Protein AF-A0A917TLH1-F1 (afdb_monomer_lite)

Radius of gyration: 19.16 Å; chains: 1; bounding box: 42×34×50 Å

pLDDT: mean 84.49, std 13.85, range [33.38, 97.56]

Secondary structure (DSSP, 8-state):
-------TT-STT-EEEEEE--TTS--EEEEEEEEEE-SSEEEETTS-EEETTT-BBTT--STT--EEE-TT-HHHHHHHHHHHHHHHHHHHHHHHHHHHTT----HHHHHHHHHHHHHHHHHHHHTTT--

Organism: NCBI:txid1763543

Foldseek 3Di:
DPPPPPCVQPDAQHKWWFWFDDPPDQTDIDIWGFHDDDPFWTATPVRWIAGPVQQFTPPDDDPRTTGIGHCPPPSNLVSVLVVLVVVLVVLVVVLVVCVVVVHPDVSVVSVVVSVVSVVVSVCSNVVPDPD

Structure (mmCIF, N/CA/C/O backbone):
data_AF-A0A917TLH1-F1
#
_entry.id   AF-A0A917TLH1-F1
#
loop_
_atom_site.group_PDB
_atom_site.id
_atom_site.type_symbol
_atom_site.label_atom_id
_atom_site.label_alt_id
_atom_site.label_comp_id
_atom_site.label_asym_id
_atom_site.label_entity_id
_atom_site.label_seq_id
_atom_site.pdbx_PDB_ins_code
_atom_site.Cartn_x
_atom_site.Cartn_y
_atom_site.Cartn_z
_atom_site.occupancy
_atom_site.B_iso_or_equiv
_atom_site.auth_seq_id
_atom_site.auth_comp_id
_atom_site.auth_asym_id
_atom_site.auth_atom_id
_atom_site.pdbx_PDB_model_num
ATOM 1 N N . MET A 1 1 ? -12.735 21.493 21.133 1.00 34.16 1 MET A N 1
ATOM 2 C CA . MET A 1 1 ? -13.392 20.804 20.003 1.00 34.16 1 MET A CA 1
ATOM 3 C C . MET A 1 1 ? -12.594 19.545 19.732 1.00 34.16 1 MET A C 1
ATOM 5 O O . MET A 1 1 ? -11.444 19.663 19.336 1.00 34.16 1 MET A O 1
ATOM 9 N N . ALA A 1 2 ? -13.127 18.370 20.072 1.00 33.38 2 ALA A N 1
ATOM 10 C CA . ALA A 1 2 ? -12.453 17.117 19.750 1.00 33.38 2 ALA A CA 1
ATOM 11 C C . ALA A 1 2 ? -12.444 16.980 18.224 1.00 33.38 2 ALA A C 1
ATOM 13 O O . ALA A 1 2 ? -13.504 17.058 17.606 1.00 33.38 2 ALA A O 1
ATOM 14 N N . ALA A 1 3 ? -11.261 16.850 17.625 1.00 37.69 3 ALA A N 1
ATOM 15 C CA . ALA A 1 3 ? -11.153 16.431 16.240 1.00 37.69 3 ALA A CA 1
ATOM 16 C C . ALA A 1 3 ? -11.868 15.080 16.143 1.00 37.69 3 ALA A C 1
ATOM 18 O O . ALA A 1 3 ? -11.404 14.101 16.732 1.00 37.69 3 ALA A O 1
ATOM 19 N N . HIS A 1 4 ? -13.029 15.044 15.485 1.00 39.66 4 HIS A N 1
ATOM 20 C CA . HIS A 1 4 ? -13.622 13.787 15.059 1.00 39.66 4 HIS A CA 1
ATOM 21 C C . HIS A 1 4 ? -12.550 13.114 14.208 1.00 39.66 4 HIS A C 1
ATOM 23 O O . HIS A 1 4 ? -12.246 13.560 13.107 1.00 39.66 4 HIS A O 1
ATOM 29 N N . THR A 1 5 ? -11.882 12.118 14.784 1.00 54.50 5 THR A N 1
ATOM 30 C CA . THR A 1 5 ? -11.017 11.242 14.011 1.00 54.50 5 THR A CA 1
ATOM 31 C C . THR A 1 5 ? -11.991 10.463 13.152 1.00 54.50 5 THR A C 1
ATOM 33 O O . THR A 1 5 ? -12.760 9.658 13.678 1.00 54.50 5 THR A O 1
ATOM 36 N N . ASP A 1 6 ? -12.067 10.830 11.879 1.00 65.31 6 ASP A N 1
ATOM 37 C CA . ASP A 1 6 ? -12.959 10.198 10.925 1.00 65.31 6 ASP A CA 1
ATOM 38 C C . ASP A 1 6 ? -12.626 8.698 10.888 1.00 65.31 6 ASP A C 1
ATOM 40 O O . ASP A 1 6 ? -11.503 8.286 10.574 1.00 65.31 6 ASP A O 1
ATOM 44 N N . THR A 1 7 ? -13.563 7.889 11.376 1.00 76.56 7 THR A N 1
ATOM 45 C CA . THR A 1 7 ? -13.430 6.430 11.511 1.00 76.56 7 THR A CA 1
ATOM 46 C C . THR A 1 7 ? -14.472 5.711 10.665 1.00 76.56 7 THR A C 1
ATOM 48 O O . THR A 1 7 ? -14.652 4.505 10.823 1.00 76.56 7 THR A O 1
ATOM 51 N N . ASP A 1 8 ? -15.105 6.415 9.722 1.00 83.88 8 ASP A N 1
ATOM 52 C CA . ASP A 1 8 ? -16.138 5.864 8.837 1.00 83.88 8 ASP A CA 1
ATOM 53 C C . ASP A 1 8 ? -15.591 4.745 7.930 1.00 83.88 8 ASP A C 1
ATOM 55 O O . ASP A 1 8 ? -16.314 3.841 7.505 1.00 83.88 8 ASP A O 1
ATOM 59 N N . TRP A 1 9 ? -14.275 4.731 7.710 1.00 90.44 9 TRP A N 1
ATOM 60 C CA . TRP A 1 9 ? -13.551 3.661 7.024 1.00 90.44 9 TRP A CA 1
ATOM 61 C C . TRP A 1 9 ? -13.435 2.355 7.841 1.00 90.44 9 TRP A C 1
ATOM 63 O O . TRP A 1 9 ? -13.117 1.306 7.278 1.00 90.44 9 TRP A O 1
ATOM 73 N N . ILE A 1 10 ? -13.711 2.370 9.154 1.00 92.69 10 ILE A N 1
ATOM 74 C CA . ILE A 1 10 ? -13.661 1.189 10.033 1.00 92.69 10 ILE A CA 1
ATOM 75 C C . ILE A 1 10 ? -15.0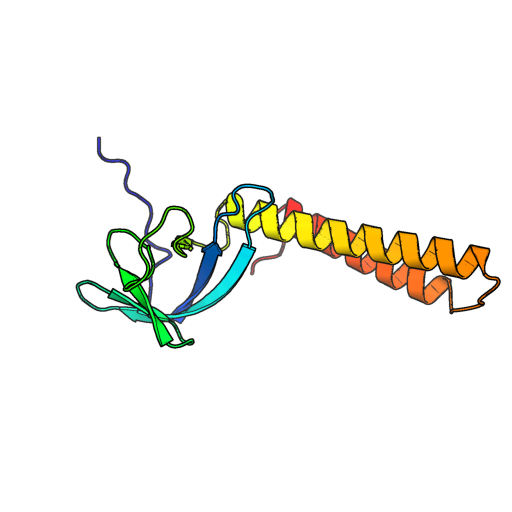27 0.491 10.046 1.00 92.69 10 ILE A C 1
ATOM 77 O O . ILE A 1 10 ? -15.866 0.711 10.921 1.00 92.69 10 ILE A O 1
ATOM 81 N N . ARG A 1 11 ? -15.228 -0.426 9.099 1.00 94.62 11 ARG A N 1
ATOM 82 C CA . ARG A 1 11 ? -16.426 -1.276 9.001 1.00 94.62 11 ARG A CA 1
ATOM 83 C C . ARG A 1 11 ? -16.059 -2.704 8.610 1.00 94.62 11 ARG A C 1
ATOM 85 O O . ARG A 1 11 ? -15.028 -2.931 7.984 1.00 94.62 11 ARG A O 1
ATOM 92 N N . GLU A 1 12 ? -16.889 -3.675 8.982 1.00 95.94 12 GLU A N 1
ATOM 93 C CA . GLU A 1 12 ? -16.718 -5.054 8.506 1.00 95.94 12 GLU A CA 1
ATOM 94 C C . GLU A 1 12 ? -16.805 -5.095 6.972 1.00 95.94 12 GLU A C 1
ATOM 96 O O . GLU A 1 12 ? -17.610 -4.391 6.365 1.00 95.94 12 GLU A O 1
ATOM 101 N N . GLY A 1 13 ? -15.922 -5.869 6.344 1.00 94.88 13 GLY A N 1
ATOM 102 C CA . GLY A 1 13 ? -15.724 -5.910 4.896 1.00 94.88 13 GLY A CA 1
ATOM 103 C C . GLY A 1 13 ? -14.844 -4.791 4.326 1.00 94.88 13 GLY A C 1
ATOM 104 O O . GLY A 1 13 ? -14.501 -4.861 3.150 1.00 94.88 13 GLY A O 1
ATOM 105 N N . ALA A 1 14 ? -14.441 -3.779 5.106 1.00 94.44 14 ALA A N 1
ATOM 106 C CA . ALA A 1 14 ? -13.560 -2.725 4.597 1.00 94.44 14 ALA A CA 1
ATOM 107 C C . ALA A 1 14 ? -12.131 -3.225 4.372 1.00 94.44 14 ALA A C 1
ATOM 109 O O . ALA A 1 14 ? -11.542 -3.873 5.244 1.00 94.44 14 ALA A O 1
ATOM 110 N N . THR A 1 15 ? -11.552 -2.853 3.230 1.00 96.12 15 THR A N 1
ATOM 111 C CA . THR A 1 15 ? -10.119 -3.000 2.968 1.00 96.12 15 THR A CA 1
ATOM 112 C C . THR A 1 15 ? -9.356 -1.847 3.606 1.00 96.12 15 THR A C 1
ATOM 114 O O . THR A 1 15 ? -9.684 -0.679 3.413 1.00 96.12 15 THR A O 1
ATOM 117 N N . VAL A 1 16 ? -8.324 -2.183 4.371 1.00 95.31 16 VAL A N 1
ATOM 118 C CA . VAL A 1 16 ? -7.527 -1.242 5.161 1.00 95.31 16 VAL A CA 1
ATOM 119 C C . VAL A 1 16 ? -6.043 -1.565 5.038 1.00 95.31 16 VAL A C 1
ATOM 121 O O . VAL A 1 16 ? -5.662 -2.662 4.619 1.00 95.31 16 VAL A O 1
ATOM 124 N N . ALA A 1 17 ? -5.191 -0.614 5.411 1.00 95.88 17 ALA A N 1
ATOM 125 C CA . ALA A 1 17 ? -3.751 -0.806 5.457 1.00 95.88 17 ALA A CA 1
ATOM 126 C C . ALA A 1 17 ? -3.274 -1.108 6.881 1.00 95.88 17 ALA A C 1
ATOM 128 O O . ALA A 1 17 ? -3.613 -0.416 7.840 1.00 95.88 17 ALA A O 1
ATOM 129 N N . ILE A 1 18 ? -2.404 -2.105 7.002 1.00 95.19 18 ILE A N 1
ATOM 130 C CA . ILE A 1 18 ? -1.550 -2.321 8.165 1.00 95.19 18 ILE A CA 1
ATOM 131 C C . ILE A 1 18 ? -0.223 -1.634 7.873 1.00 95.19 18 ILE A C 1
ATOM 133 O O . ILE A 1 18 ? 0.610 -2.172 7.142 1.00 95.19 18 ILE A O 1
ATOM 137 N N . TYR A 1 19 ? -0.039 -0.448 8.437 1.00 94.50 19 TYR A N 1
ATOM 138 C CA . TYR A 1 19 ? 1.173 0.351 8.326 1.00 94.50 19 TYR A CA 1
ATOM 139 C C . TYR A 1 19 ? 2.173 -0.020 9.419 1.00 94.50 19 TYR A C 1
ATOM 141 O O . TYR A 1 19 ? 1.808 -0.202 10.581 1.00 94.50 19 TYR A O 1
ATOM 149 N N . ARG A 1 20 ? 3.452 -0.096 9.068 1.00 92.50 20 ARG A N 1
ATOM 150 C CA . ARG A 1 20 ? 4.563 -0.136 10.018 1.00 92.50 20 ARG A CA 1
ATOM 151 C C . ARG A 1 20 ? 5.495 1.013 9.712 1.00 92.50 20 ARG A C 1
ATOM 153 O O . ARG A 1 20 ? 6.032 1.089 8.606 1.00 92.50 20 ARG A O 1
ATOM 160 N N . ASP A 1 21 ? 5.708 1.854 10.712 1.00 88.06 21 ASP A N 1
ATOM 161 C CA . ASP A 1 21 ? 6.655 2.945 10.578 1.00 88.06 21 ASP A CA 1
ATOM 162 C C . ASP A 1 21 ? 8.097 2.424 10.552 1.00 88.06 21 ASP A C 1
ATOM 164 O O . ASP A 1 21 ? 8.412 1.379 11.134 1.00 88.06 21 ASP A O 1
ATOM 168 N N . SER A 1 22 ? 8.969 3.146 9.852 1.00 82.06 22 SER A N 1
ATOM 169 C CA . SER A 1 22 ? 10.386 2.808 9.717 1.00 82.06 22 SER A CA 1
ATOM 170 C C . SER A 1 22 ? 11.238 3.966 10.214 1.00 82.06 22 SER A C 1
ATOM 172 O O . SER A 1 22 ? 11.117 5.086 9.735 1.00 82.06 22 SER A O 1
ATOM 174 N N . TYR A 1 23 ? 12.143 3.691 11.155 1.00 68.94 23 TYR A N 1
ATOM 175 C CA . TYR A 1 23 ? 13.019 4.713 11.740 1.00 68.94 23 TYR A CA 1
ATOM 176 C C . TYR A 1 23 ? 14.057 5.274 10.743 1.00 68.94 23 TYR A C 1
ATOM 178 O O . TYR A 1 23 ? 14.551 6.384 10.919 1.00 68.94 23 TYR A O 1
ATOM 186 N N . HIS A 1 24 ? 14.382 4.528 9.680 1.00 68.94 24 HIS A N 1
ATOM 187 C CA . HIS A 1 24 ? 15.432 4.877 8.711 1.00 68.94 24 HIS A CA 1
ATOM 188 C C . HIS A 1 24 ? 14.957 4.913 7.254 1.00 68.94 24 HIS A C 1
ATOM 190 O O . HIS A 1 24 ? 15.781 4.940 6.341 1.00 68.94 24 HIS A O 1
ATOM 196 N N . GLY A 1 25 ? 13.650 4.892 6.998 1.00 68.88 25 GLY A N 1
ATOM 197 C CA . GLY A 1 25 ? 13.169 4.843 5.625 1.00 68.88 25 GLY A CA 1
ATOM 198 C C . GLY A 1 25 ? 11.702 5.182 5.476 1.00 68.88 25 GLY A C 1
ATOM 199 O O . GLY A 1 25 ? 11.026 5.618 6.402 1.00 68.88 25 GLY A O 1
ATOM 200 N N . GLU A 1 26 ? 11.206 4.952 4.271 1.00 74.56 26 GLU A N 1
ATOM 201 C CA . GLU A 1 26 ? 9.775 4.900 4.030 1.00 74.56 26 GLU A CA 1
ATOM 202 C C . GLU A 1 26 ? 9.234 3.681 4.785 1.00 74.56 26 GLU A C 1
ATOM 204 O O . GLU A 1 26 ? 9.821 2.598 4.721 1.00 74.56 26 GLU A O 1
ATOM 209 N N . GLY A 1 27 ? 8.174 3.865 5.574 1.00 85.50 27 GLY A N 1
ATOM 210 C CA . GLY A 1 27 ? 7.495 2.758 6.240 1.00 85.50 27 GLY A CA 1
ATOM 211 C C . GLY A 1 27 ? 7.052 1.678 5.250 1.00 85.50 27 GLY A C 1
ATOM 212 O O . GLY A 1 27 ? 7.235 1.774 4.040 1.00 85.50 27 GLY A O 1
ATOM 213 N N . SER A 1 28 ? 6.427 0.631 5.763 1.00 91.19 28 SER A N 1
ATOM 214 C CA . SER A 1 28 ? 5.840 -0.413 4.920 1.00 91.19 28 SER A CA 1
ATOM 215 C C . SER A 1 28 ? 4.357 -0.519 5.199 1.00 91.19 28 SER A C 1
ATOM 217 O O . SER A 1 28 ? 3.909 -0.221 6.309 1.00 91.19 28 SER A O 1
ATOM 219 N N . TYR A 1 29 ? 3.590 -0.970 4.214 1.00 93.50 29 TYR A N 1
ATOM 220 C CA . TYR A 1 29 ? 2.201 -1.316 4.445 1.00 93.50 29 TYR A CA 1
ATOM 221 C C . TYR A 1 29 ? 1.836 -2.647 3.802 1.00 93.50 29 TYR A C 1
ATOM 223 O O . TYR A 1 29 ? 2.513 -3.147 2.905 1.00 93.50 29 TYR A O 1
ATOM 231 N N . ARG A 1 30 ? 0.762 -3.246 4.305 1.00 93.62 30 ARG A N 1
ATOM 232 C CA . ARG A 1 30 ? 0.078 -4.374 3.672 1.00 93.62 30 ARG A CA 1
ATOM 233 C C . ARG A 1 30 ? -1.414 -4.132 3.726 1.00 93.62 30 ARG A C 1
ATOM 235 O O . ARG A 1 30 ? -1.902 -3.603 4.721 1.00 93.62 30 ARG A O 1
ATOM 242 N N . THR A 1 31 ? -2.131 -4.534 2.691 1.00 95.25 31 THR A N 1
ATOM 243 C CA . THR A 1 31 ? -3.591 -4.488 2.697 1.00 95.25 31 THR A CA 1
ATOM 244 C C . THR A 1 31 ? -4.163 -5.710 3.411 1.00 95.25 31 THR A C 1
ATOM 246 O O . THR A 1 31 ? -3.561 -6.785 3.434 1.00 95.25 31 THR A O 1
ATOM 249 N N . THR A 1 32 ? -5.310 -5.527 4.051 1.00 96.62 32 THR A N 1
ATOM 250 C CA . THR A 1 32 ? -6.072 -6.577 4.734 1.00 96.62 32 THR A CA 1
ATOM 251 C C . THR A 1 32 ? -7.536 -6.161 4.786 1.00 96.62 32 THR A C 1
ATOM 253 O O .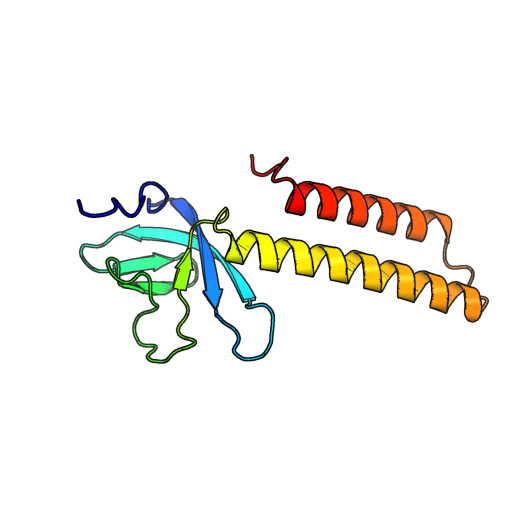 THR A 1 32 ? -7.853 -4.986 4.589 1.00 96.62 32 THR A O 1
ATOM 256 N N . THR A 1 33 ? -8.427 -7.100 5.076 1.00 97.12 33 THR A N 1
ATOM 257 C CA . THR A 1 33 ? -9.857 -6.824 5.232 1.00 97.12 33 THR A CA 1
ATOM 258 C C . THR A 1 33 ? -10.268 -6.940 6.689 1.00 97.12 33 THR A C 1
ATOM 260 O O . THR A 1 33 ? -9.885 -7.890 7.374 1.00 97.12 33 THR A O 1
ATOM 263 N N . ILE A 1 34 ? -11.092 -6.012 7.172 1.00 97.31 34 ILE A N 1
ATOM 264 C CA . ILE A 1 34 ? -11.737 -6.138 8.481 1.00 97.31 34 ILE A CA 1
ATOM 265 C C . ILE A 1 34 ? -12.819 -7.213 8.383 1.00 97.31 34 ILE A C 1
ATOM 267 O O . ILE A 1 34 ? -13.809 -7.037 7.681 1.00 97.31 34 ILE A O 1
ATOM 271 N N . ILE A 1 35 ? -12.670 -8.312 9.119 1.00 97.56 35 ILE A N 1
ATOM 272 C CA . ILE A 1 35 ? -13.650 -9.411 9.116 1.00 97.56 35 ILE A CA 1
ATOM 273 C C . ILE A 1 35 ? -14.597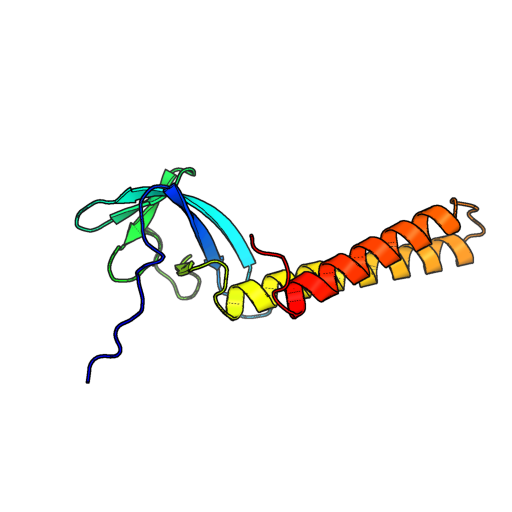 -9.368 10.310 1.00 97.56 35 ILE A C 1
ATOM 275 O O . ILE A 1 35 ? -15.651 -9.994 10.274 1.00 97.56 35 ILE A O 1
ATOM 279 N N . LYS A 1 36 ? -14.210 -8.683 11.394 1.00 96.75 36 LYS A N 1
ATOM 280 C CA . LYS A 1 36 ? -15.033 -8.596 12.600 1.00 96.75 36 LYS A CA 1
ATOM 281 C C . LYS A 1 36 ? -14.692 -7.378 13.441 1.00 96.75 36 LYS A C 1
ATOM 283 O O . LYS A 1 36 ? -13.523 -7.128 13.749 1.00 96.75 36 LYS A O 1
ATOM 288 N N . LEU A 1 37 ? -15.725 -6.690 13.911 1.00 96.00 37 LEU A N 1
ATOM 289 C CA . LEU A 1 37 ? -15.623 -5.606 14.876 1.00 96.00 37 LEU A CA 1
ATOM 290 C C . LEU A 1 37 ? -16.207 -6.037 16.219 1.00 96.00 37 LEU A C 1
ATOM 292 O O . LEU A 1 37 ? -17.362 -6.429 16.344 1.00 96.00 37 LEU A O 1
ATOM 296 N N . THR A 1 38 ? -15.398 -5.941 17.265 1.00 94.12 38 THR A N 1
ATOM 297 C CA . THR A 1 38 ? -15.842 -6.160 18.647 1.00 94.12 38 THR A CA 1
ATOM 298 C C . THR A 1 38 ? -15.863 -4.835 19.403 1.00 94.12 38 THR A C 1
ATOM 300 O O . THR A 1 38 ? -15.486 -3.788 18.867 1.00 94.12 38 THR A O 1
ATOM 303 N N . LYS A 1 39 ? -16.275 -4.865 20.676 1.00 93.38 39 LYS A N 1
ATOM 304 C CA . LYS A 1 39 ? -16.277 -3.672 21.531 1.00 93.38 39 LYS A CA 1
ATOM 305 C C . LYS A 1 39 ? -14.890 -3.021 21.635 1.00 93.38 39 LYS A C 1
ATOM 307 O O . LYS A 1 39 ? -14.803 -1.803 21.645 1.00 93.38 39 LYS A O 1
ATOM 312 N N . THR A 1 40 ? -13.821 -3.816 21.693 1.00 93.38 40 THR A N 1
ATOM 313 C CA . THR A 1 40 ? -12.456 -3.320 21.959 1.00 93.38 40 THR A CA 1
ATOM 314 C C . THR A 1 40 ? -11.445 -3.660 20.870 1.00 93.38 40 THR A C 1
ATOM 316 O O . THR A 1 40 ? -10.331 -3.138 20.891 1.00 93.38 40 THR A O 1
ATOM 319 N N . GLN A 1 41 ? -11.804 -4.530 19.924 1.00 95.50 41 GLN A N 1
ATOM 320 C CA . GLN A 1 41 ? -10.879 -5.070 18.929 1.00 95.50 41 GLN A CA 1
ATOM 321 C C . GLN A 1 41 ? -11.439 -4.990 17.513 1.00 95.50 41 GLN A C 1
ATOM 323 O O . GLN A 1 41 ? -12.631 -5.224 17.299 1.00 95.50 41 GLN A O 1
ATOM 328 N N . ILE A 1 42 ? -10.537 -4.764 16.566 1.00 96.69 42 ILE A N 1
ATOM 329 C CA . ILE A 1 42 ? -10.734 -4.938 15.128 1.00 96.69 42 ILE A CA 1
ATOM 330 C C . ILE A 1 42 ? -9.981 -6.209 14.737 1.00 96.69 42 ILE A C 1
ATOM 332 O O . ILE A 1 42 ? -8.793 -6.332 15.041 1.00 96.69 42 ILE A O 1
ATOM 336 N N . VAL A 1 43 ? -10.663 -7.165 14.110 1.00 96.94 43 VAL A N 1
ATOM 337 C CA . VAL A 1 43 ? -10.064 -8.422 13.647 1.00 96.94 43 VAL A CA 1
ATOM 338 C C . VAL A 1 43 ? -9.995 -8.396 12.130 1.00 96.94 43 VAL A C 1
ATOM 340 O O . VAL A 1 43 ? -11.002 -8.137 11.469 1.00 96.94 43 VAL A O 1
ATOM 343 N N . CYS A 1 44 ? -8.808 -8.667 11.599 1.00 96.31 44 CYS A N 1
ATOM 344 C CA . CYS A 1 44 ? -8.549 -8.688 10.167 1.00 96.31 44 CYS A CA 1
ATOM 345 C C . CYS A 1 44 ? -8.482 -10.127 9.625 1.00 96.31 44 CYS A C 1
ATOM 347 O O . CYS A 1 44 ? -8.296 -11.075 10.393 1.00 96.31 44 CYS A O 1
ATOM 349 N N . ASP A 1 45 ? -8.639 -10.292 8.311 1.00 96.31 45 ASP A N 1
ATOM 350 C CA . ASP A 1 45 ? -8.645 -11.592 7.615 1.00 96.31 45 ASP A CA 1
ATOM 351 C C . ASP A 1 45 ? -7.373 -12.428 7.838 1.00 96.31 45 ASP A C 1
ATOM 353 O O . ASP A 1 45 ? -7.421 -13.653 7.917 1.00 96.31 45 ASP A O 1
ATOM 357 N N . ASN A 1 46 ? -6.239 -11.766 8.040 1.00 91.94 46 ASN A N 1
ATOM 358 C CA . ASN A 1 46 ? -4.944 -12.368 8.333 1.00 91.94 46 ASN A CA 1
ATOM 359 C C . ASN A 1 46 ? -4.764 -12.767 9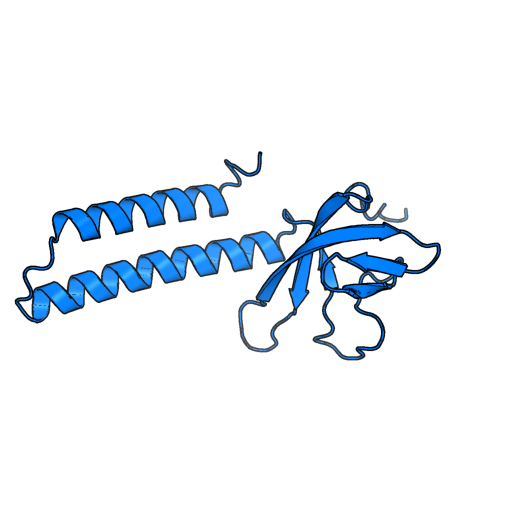.815 1.00 91.94 46 ASN A C 1
ATOM 361 O O . ASN A 1 46 ? -3.635 -12.965 10.270 1.00 91.94 46 ASN A O 1
ATOM 365 N N . ASN A 1 47 ? -5.860 -12.853 10.578 1.00 92.38 47 ASN A N 1
ATOM 366 C CA . ASN A 1 47 ? -5.917 -13.119 12.020 1.00 92.38 47 ASN A CA 1
ATOM 367 C C . ASN A 1 47 ? -5.226 -12.078 12.920 1.00 92.38 47 ASN A C 1
ATOM 369 O O . ASN A 1 47 ? -5.148 -12.279 14.138 1.00 92.38 47 ASN A O 1
ATOM 373 N N . GLN A 1 48 ? -4.756 -10.952 12.377 1.00 94.62 48 GLN A N 1
ATOM 374 C CA . GLN A 1 48 ? -4.224 -9.866 13.195 1.00 94.62 48 GLN A CA 1
ATOM 375 C C . GLN A 1 48 ? -5.354 -9.119 13.898 1.00 94.62 48 GLN A C 1
ATOM 377 O O . GLN A 1 48 ? -6.467 -8.971 13.384 1.00 94.62 48 GLN A O 1
ATOM 382 N N . ARG A 1 49 ? -5.060 -8.650 15.111 1.00 95.94 49 ARG A N 1
ATOM 383 C CA . ARG A 1 49 ? -6.023 -7.954 15.962 1.00 95.94 49 ARG A CA 1
ATOM 384 C C . ARG A 1 49 ? -5.474 -6.605 16.371 1.00 95.94 49 ARG A C 1
ATOM 386 O O . ARG A 1 49 ? -4.330 -6.515 16.810 1.00 95.94 49 ARG A O 1
ATOM 393 N N . PHE A 1 50 ? -6.310 -5.585 16.288 1.00 96.06 50 PHE A N 1
ATOM 394 C CA . PHE A 1 50 ? -5.959 -4.209 16.618 1.00 96.06 50 PHE A CA 1
ATOM 395 C C . PHE A 1 50 ? -6.863 -3.698 17.728 1.00 96.06 50 PHE A C 1
ATOM 397 O O . PHE A 1 50 ? -8.035 -4.065 17.802 1.00 96.06 50 PHE A O 1
ATOM 404 N N . ASN A 1 51 ? -6.318 -2.862 18.606 1.00 94.56 51 ASN A N 1
ATOM 405 C CA . ASN A 1 51 ? -7.123 -2.129 19.571 1.00 94.56 51 ASN A CA 1
ATOM 406 C C . ASN A 1 51 ? -8.010 -1.130 18.812 1.00 94.56 51 ASN A C 1
ATOM 408 O O . ASN A 1 51 ? -7.510 -0.384 17.976 1.00 94.56 51 ASN A O 1
ATOM 412 N N . ARG A 1 52 ? -9.311 -1.112 19.100 1.00 91.44 52 ARG A N 1
ATOM 413 C CA . ARG A 1 52 ? -10.277 -0.287 18.363 1.00 91.44 52 ARG A CA 1
ATOM 414 C C . ARG A 1 52 ? -10.085 1.218 18.571 1.00 91.44 52 ARG A C 1
ATOM 416 O O . ARG A 1 52 ? -10.360 1.981 17.658 1.00 91.44 52 ARG A O 1
ATOM 423 N N . GLU A 1 53 ? -9.613 1.635 19.740 1.00 89.38 53 GLU A N 1
ATOM 424 C CA . GLU A 1 53 ? -9.406 3.051 20.071 1.00 89.38 53 GLU A CA 1
ATOM 425 C C . GLU A 1 53 ? -8.043 3.549 19.587 1.00 89.38 53 GLU A C 1
ATOM 427 O O . GLU A 1 53 ? -7.920 4.645 19.054 1.00 89.38 53 GLU A O 1
ATOM 432 N N . ARG A 1 54 ? -7.001 2.731 19.770 1.00 90.19 54 ARG A N 1
ATOM 433 C CA . ARG A 1 54 ? -5.613 3.105 19.460 1.00 90.19 54 ARG A CA 1
ATOM 434 C C . ARG A 1 54 ? -5.199 2.771 18.032 1.00 90.19 54 ARG A C 1
ATOM 436 O O . ARG A 1 54 ? -4.162 3.247 17.589 1.00 90.19 54 ARG A O 1
ATOM 443 N N . LEU A 1 55 ? -5.938 1.887 17.361 1.00 93.06 55 LEU A N 1
ATOM 444 C CA . LEU A 1 55 ? -5.620 1.320 16.045 1.00 93.06 55 LEU A CA 1
ATOM 445 C C . LEU A 1 55 ? -4.248 0.634 15.967 1.00 93.06 55 LEU A C 1
ATOM 447 O O . LEU A 1 55 ? -3.761 0.328 14.886 1.00 93.06 55 LEU A O 1
ATOM 451 N N . THR A 1 56 ? -3.625 0.341 17.106 1.00 93.19 56 THR A N 1
ATOM 452 C CA . THR A 1 56 ? -2.355 -0.383 17.200 1.00 93.19 56 THR A CA 1
ATOM 453 C C . THR A 1 56 ? -2.600 -1.870 17.395 1.00 93.19 56 THR A C 1
ATOM 455 O O . THR A 1 56 ? -3.547 -2.266 18.085 1.00 93.19 56 THR A O 1
ATOM 458 N N . MET A 1 57 ? -1.725 -2.703 16.838 1.00 94.38 57 MET A N 1
ATOM 459 C CA . MET A 1 57 ? -1.826 -4.155 16.967 1.00 94.38 57 MET A CA 1
ATOM 460 C C . MET A 1 57 ? -1.763 -4.597 18.437 1.00 94.38 57 MET A C 1
ATOM 462 O O . MET A 1 57 ? -0.937 -4.123 19.217 1.00 94.38 57 MET A O 1
ATOM 466 N N . LEU A 1 58 ? -2.637 -5.524 18.823 1.00 92.50 58 LEU A N 1
ATOM 467 C CA . LEU A 1 58 ? -2.630 -6.131 20.151 1.00 92.50 58 LEU A CA 1
ATOM 468 C C . LEU A 1 58 ? -1.443 -7.085 20.300 1.00 92.50 58 LEU A C 1
ATOM 470 O O . LEU A 1 58 ? -1.074 -7.785 19.360 1.00 92.50 58 LEU A O 1
ATOM 474 N N . GLY A 1 59 ? -0.861 -7.129 21.500 1.00 87.31 59 GLY A N 1
ATOM 475 C CA . GLY A 1 59 ? 0.294 -7.983 21.793 1.00 87.31 59 GLY A CA 1
ATOM 476 C C . GLY A 1 59 ? 1.615 -7.481 21.204 1.00 87.31 59 GLY A C 1
ATOM 477 O O . GLY A 1 59 ? 2.613 -8.184 21.299 1.00 87.31 59 GLY A O 1
ATOM 478 N N . ASN A 1 60 ? 1.639 -6.277 20.621 1.00 83.31 60 ASN A N 1
ATOM 479 C CA . ASN A 1 60 ? 2.857 -5.655 20.124 1.00 83.31 60 ASN A CA 1
ATOM 480 C C . ASN A 1 60 ? 3.023 -4.268 20.752 1.00 83.31 60 ASN A C 1
ATOM 482 O O . ASN A 1 60 ? 2.178 -3.390 20.578 1.00 83.31 60 ASN A O 1
ATOM 486 N N . SER A 1 61 ? 4.094 -4.085 21.518 1.00 71.00 61 SER A N 1
ATOM 487 C CA . SER A 1 61 ? 4.401 -2.836 22.214 1.00 71.00 61 SER A CA 1
ATOM 488 C C . SER A 1 61 ? 5.731 -2.296 21.713 1.00 71.00 61 SER A C 1
ATOM 490 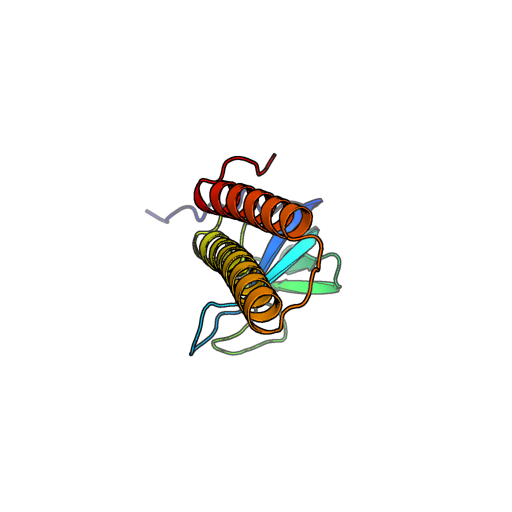O O . SER A 1 61 ? 6.759 -2.952 21.853 1.00 71.00 61 SER A O 1
ATOM 492 N N . GLY A 1 62 ? 5.715 -1.101 21.136 1.00 75.12 62 GLY A N 1
ATOM 493 C CA . GLY A 1 62 ? 6.914 -0.453 20.626 1.00 75.12 62 GLY A CA 1
ATOM 494 C C . GLY A 1 62 ? 6.565 0.692 19.690 1.00 75.12 62 GLY A C 1
ATOM 495 O O . GLY A 1 62 ? 5.429 0.814 19.236 1.00 75.12 62 GLY A O 1
ATOM 496 N N . TRP A 1 63 ? 7.557 1.525 19.399 1.00 72.19 63 TRP A N 1
ATOM 497 C CA . TRP A 1 63 ? 7.402 2.674 18.505 1.00 72.19 63 TRP A CA 1
ATOM 498 C C . TRP A 1 63 ? 7.115 2.254 17.050 1.00 72.19 63 TRP A C 1
ATOM 500 O O . TRP A 1 63 ? 6.481 2.985 16.305 1.00 72.19 63 TRP A O 1
ATOM 510 N N . SER A 1 64 ? 7.505 1.031 16.675 1.00 81.06 64 SER A N 1
ATOM 511 C CA . SER A 1 64 ? 7.249 0.407 15.369 1.00 81.06 64 SER A CA 1
ATOM 512 C C . SER A 1 64 ? 6.052 -0.557 15.370 1.00 81.06 64 SER A C 1
ATOM 514 O O . SER A 1 64 ? 5.939 -1.422 14.493 1.00 81.06 64 SER A O 1
ATOM 516 N N . ALA A 1 65 ? 5.168 -0.464 16.373 1.00 88.44 65 ALA A N 1
ATOM 517 C CA . ALA A 1 65 ? 3.984 -1.312 16.430 1.00 88.44 65 ALA A CA 1
ATOM 518 C C . ALA A 1 65 ? 3.105 -1.079 15.184 1.00 88.44 65 ALA A C 1
ATOM 520 O O . ALA A 1 65 ? 2.854 0.071 14.825 1.00 88.44 65 ALA A O 1
ATOM 521 N N . PRO A 1 66 ? 2.612 -2.144 14.523 1.00 93.06 66 PRO A N 1
ATOM 522 C CA . PRO A 1 66 ? 1.759 -1.996 13.356 1.00 93.06 66 PRO A CA 1
ATOM 523 C C . PRO A 1 66 ? 0.483 -1.232 13.701 1.00 93.06 66 PRO A C 1
ATOM 525 O O . PRO A 1 66 ? -0.142 -1.485 14.737 1.00 93.06 66 PRO A O 1
ATOM 528 N N . MET A 1 67 ? 0.092 -0.340 12.803 1.00 94.00 67 MET A N 1
ATOM 529 C CA . MET A 1 67 ? -1.066 0.530 12.928 1.00 94.00 67 MET A CA 1
ATOM 530 C C . MET A 1 67 ? -2.047 0.268 11.796 1.00 94.00 67 MET A C 1
ATOM 532 O O . MET A 1 67 ? -1.646 0.101 10.647 1.00 94.00 67 MET A O 1
ATOM 536 N N . LEU A 1 68 ? -3.333 0.273 12.118 1.00 94.50 68 LEU A N 1
ATOM 537 C CA . LEU A 1 68 ? -4.395 0.248 11.130 1.00 94.50 68 LEU A CA 1
ATOM 538 C C . LEU A 1 68 ? -4.635 1.669 10.614 1.00 94.50 68 LEU A C 1
ATOM 540 O O . LEU A 1 68 ? -4.801 2.602 11.402 1.00 94.50 68 LEU A O 1
ATOM 544 N N . LYS A 1 69 ? -4.645 1.831 9.295 1.00 94.31 69 LYS A N 1
ATOM 545 C CA . LYS A 1 69 ? -4.852 3.102 8.595 1.00 94.31 69 LYS A CA 1
ATOM 546 C C . LYS A 1 69 ? -5.798 2.881 7.407 1.00 94.31 69 LYS A C 1
ATOM 548 O O . LYS A 1 69 ? -5.816 1.773 6.858 1.00 94.31 69 LYS A O 1
ATOM 553 N N . PRO A 1 70 ? -6.558 3.899 6.978 1.00 93.69 70 PRO A N 1
ATOM 554 C CA . PRO A 1 70 ? -7.269 3.826 5.709 1.00 93.69 70 PRO A CA 1
ATOM 555 C C . PRO A 1 70 ? -6.271 3.847 4.535 1.00 93.69 70 PRO A C 1
ATOM 557 O O . PRO A 1 70 ? -5.113 4.237 4.700 1.00 93.69 70 PRO A O 1
ATOM 560 N N . LEU A 1 71 ? -6.691 3.365 3.361 1.00 91.25 71 LEU A N 1
ATOM 561 C CA . LEU A 1 71 ? -5.807 3.205 2.192 1.00 91.25 71 LEU A CA 1
ATOM 562 C C . LEU A 1 71 ? -5.363 4.534 1.567 1.00 91.25 71 LEU A C 1
ATOM 564 O O . LEU A 1 71 ? -4.306 4.596 0.944 1.00 91.25 71 LEU A O 1
ATOM 568 N N . ASP A 1 72 ? -6.165 5.574 1.742 1.00 89.19 72 ASP A N 1
ATOM 569 C CA . ASP A 1 72 ? -5.932 6.940 1.278 1.00 89.19 72 ASP A CA 1
ATOM 570 C C . ASP A 1 72 ? -5.111 7.773 2.277 1.00 89.19 72 ASP A C 1
ATOM 572 O O . ASP A 1 72 ? -4.797 8.935 2.011 1.00 89.19 72 ASP A O 1
ATOM 576 N N . ALA A 1 73 ? -4.723 7.193 3.421 1.00 90.06 73 ALA A N 1
ATOM 577 C CA . ALA A 1 73 ? -3.892 7.887 4.393 1.00 90.06 73 ALA A CA 1
ATOM 578 C C . ALA A 1 73 ? -2.581 8.369 3.736 1.00 90.06 73 ALA A C 1
ATOM 580 O O . ALA A 1 73 ? -1.937 7.593 3.017 1.00 90.06 73 ALA A O 1
ATOM 581 N N . PRO A 1 74 ? -2.122 9.608 4.014 1.00 88.62 74 PRO A N 1
ATOM 582 C CA . PRO A 1 74 ? -0.956 10.188 3.348 1.00 88.62 74 PRO A CA 1
ATOM 583 C C . PRO A 1 74 ? 0.304 9.321 3.427 1.00 88.62 74 PRO A C 1
ATOM 585 O O . PRO A 1 74 ? 1.083 9.267 2.475 1.00 88.62 74 PRO A O 1
ATOM 588 N N . GLU A 1 75 ? 0.516 8.613 4.541 1.00 90.06 75 GLU A N 1
ATOM 589 C CA . GLU A 1 75 ? 1.675 7.734 4.699 1.00 90.06 75 GLU A CA 1
ATOM 590 C C . GLU A 1 75 ? 1.586 6.494 3.799 1.00 90.06 75 GLU A C 1
ATOM 592 O O . GLU A 1 75 ? 2.604 6.065 3.256 1.00 90.06 75 GLU A O 1
ATOM 597 N N . ILE A 1 76 ? 0.379 5.954 3.589 1.00 90.56 76 ILE A N 1
ATOM 598 C CA . ILE A 1 76 ? 0.132 4.823 2.684 1.00 90.56 76 ILE A CA 1
ATOM 599 C C . ILE A 1 76 ? 0.342 5.256 1.240 1.00 90.56 76 ILE A C 1
ATOM 601 O O . ILE A 1 76 ? 1.101 4.611 0.518 1.00 90.56 76 ILE A O 1
ATOM 605 N N . VAL A 1 77 ? -0.250 6.386 0.844 1.00 89.00 77 VAL A N 1
ATOM 606 C CA . VAL A 1 77 ? -0.081 6.962 -0.499 1.00 89.00 77 VAL A CA 1
ATOM 607 C C . VAL A 1 77 ? 1.394 7.237 -0.788 1.00 89.00 77 VAL A C 1
ATOM 609 O O . VAL A 1 77 ? 1.879 6.913 -1.874 1.00 89.00 77 VAL A O 1
ATOM 612 N N . ARG A 1 78 ? 2.143 7.764 0.191 1.00 88.12 78 ARG A N 1
ATOM 613 C CA . ARG A 1 78 ? 3.587 8.008 0.061 1.00 88.12 78 ARG A CA 1
ATOM 614 C C . ARG A 1 78 ? 4.369 6.717 -0.167 1.00 88.12 78 ARG A C 1
ATOM 616 O O . ARG A 1 78 ? 5.171 6.666 -1.096 1.00 88.12 78 ARG A O 1
ATOM 623 N N . VAL A 1 79 ? 4.155 5.694 0.666 1.00 91.00 79 VAL A N 1
ATOM 624 C CA . VAL A 1 79 ? 4.855 4.405 0.524 1.00 91.00 79 VAL A CA 1
ATOM 625 C C . VAL A 1 79 ? 4.504 3.755 -0.811 1.00 91.00 79 VAL A C 1
ATOM 627 O O . VAL A 1 79 ? 5.401 3.365 -1.551 1.00 91.00 79 VAL A O 1
ATOM 630 N N . HIS A 1 80 ? 3.219 3.721 -1.164 1.00 89.62 80 HIS A N 1
ATOM 631 C CA . HIS A 1 80 ? 2.757 3.151 -2.424 1.00 89.62 80 HIS A CA 1
ATOM 632 C C . HIS A 1 80 ? 3.360 3.866 -3.643 1.00 89.62 80 HIS A C 1
ATOM 634 O O . HIS A 1 80 ? 3.870 3.226 -4.563 1.00 89.62 80 HIS A O 1
ATOM 640 N N . SER A 1 81 ? 3.364 5.200 -3.636 1.00 86.44 81 SER A N 1
ATOM 641 C CA . SER A 1 81 ? 3.966 6.005 -4.706 1.00 86.44 81 SER A CA 1
ATOM 642 C C . SER A 1 81 ? 5.465 5.744 -4.841 1.00 86.44 81 SER A C 1
ATOM 644 O O . SER A 1 81 ? 5.978 5.616 -5.953 1.00 86.44 81 SER A O 1
ATOM 646 N N . ALA A 1 82 ? 6.174 5.618 -3.718 1.00 89.00 82 ALA A N 1
ATOM 647 C CA . ALA A 1 82 ? 7.602 5.341 -3.728 1.00 89.00 82 ALA A CA 1
ATOM 648 C C . ALA A 1 82 ? 7.926 3.921 -4.221 1.00 89.00 82 ALA A C 1
ATOM 650 O O . ALA A 1 82 ? 8.882 3.742 -4.976 1.00 89.00 82 ALA A O 1
ATOM 651 N N . GLU A 1 83 ? 7.119 2.913 -3.872 1.00 89.12 83 GLU A N 1
ATOM 652 C CA . GLU A 1 83 ? 7.230 1.559 -4.436 1.00 89.12 83 GLU A CA 1
ATOM 653 C C . GLU A 1 83 ? 7.089 1.571 -5.964 1.00 89.12 83 GLU A C 1
ATOM 655 O O . GLU A 1 83 ? 7.932 1.002 -6.663 1.00 89.12 83 GLU A O 1
ATOM 660 N N . ARG A 1 84 ? 6.094 2.292 -6.498 1.00 88.44 84 ARG A N 1
ATOM 661 C CA . ARG A 1 84 ? 5.913 2.442 -7.951 1.00 88.44 84 ARG A CA 1
ATOM 662 C C . ARG A 1 84 ? 7.064 3.180 -8.619 1.00 88.44 84 ARG A C 1
ATOM 664 O O . ARG A 1 84 ? 7.520 2.779 -9.686 1.00 88.44 84 ARG A O 1
ATOM 671 N N . PHE A 1 85 ? 7.582 4.224 -7.985 1.00 88.00 85 PHE A N 1
ATOM 672 C CA . PHE A 1 85 ? 8.726 4.952 -8.521 1.00 88.00 85 PHE A CA 1
ATOM 673 C C . PHE A 1 85 ? 10.009 4.100 -8.551 1.00 88.00 85 PHE A C 1
ATOM 675 O O . PHE A 1 85 ? 10.777 4.150 -9.517 1.00 88.00 85 PHE A O 1
ATOM 682 N N . ARG A 1 86 ? 10.228 3.258 -7.530 1.00 90.12 86 ARG A N 1
ATOM 683 C CA . ARG A 1 86 ? 11.331 2.282 -7.520 1.00 90.12 86 ARG A CA 1
ATOM 684 C C . ARG A 1 86 ? 11.196 1.253 -8.633 1.00 90.12 86 ARG A C 1
ATOM 686 O O . ARG A 1 86 ? 12.200 0.897 -9.240 1.00 90.12 86 ARG A O 1
ATOM 693 N N . GLU A 1 87 ? 9.981 0.784 -8.903 1.00 89.19 87 GLU A N 1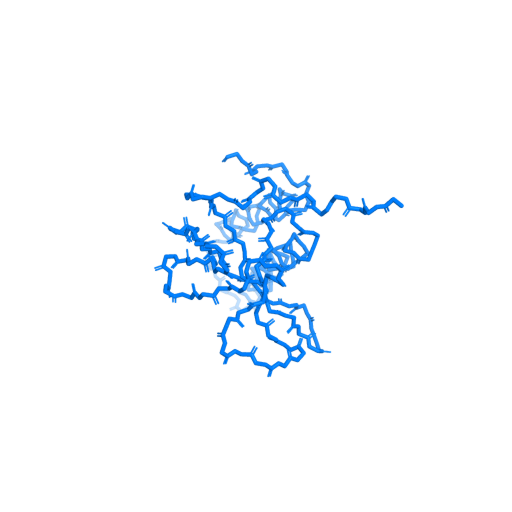
ATOM 694 C CA . GLU A 1 87 ? 9.706 -0.148 -9.998 1.00 89.19 87 GLU A CA 1
ATOM 695 C C . GLU A 1 87 ? 10.089 0.456 -11.357 1.00 89.19 87 GLU A C 1
ATOM 697 O O . GLU A 1 87 ? 10.832 -0.175 -12.111 1.00 89.19 87 GLU A O 1
ATOM 702 N N . VAL A 1 88 ? 9.687 1.706 -11.619 1.00 88.81 88 VAL A N 1
ATOM 703 C CA . VAL A 1 88 ? 10.090 2.452 -12.825 1.00 88.81 88 VAL A CA 1
ATOM 704 C C . VAL A 1 88 ? 11.612 2.567 -12.918 1.00 88.81 88 VAL A C 1
ATOM 706 O O . VAL A 1 88 ? 12.193 2.237 -13.951 1.00 88.81 88 VAL A O 1
ATOM 709 N N . THR A 1 89 ? 12.266 2.987 -11.830 1.00 91.81 89 THR A N 1
ATOM 710 C CA . THR A 1 89 ? 13.732 3.131 -11.785 1.00 91.81 89 THR A CA 1
ATOM 711 C C . THR A 1 89 ? 14.431 1.806 -12.089 1.00 91.81 89 THR A C 1
ATOM 713 O O . THR A 1 89 ? 15.337 1.760 -12.916 1.00 91.81 89 THR A O 1
ATOM 716 N N . ARG A 1 90 ? 13.966 0.704 -11.487 1.00 92.06 90 ARG A N 1
ATOM 717 C CA . ARG A 1 90 ? 14.527 -0.634 -11.706 1.00 92.06 90 ARG A CA 1
ATOM 718 C C . ARG A 1 90 ? 14.415 -1.063 -13.169 1.00 92.06 90 ARG A C 1
ATOM 720 O O . ARG A 1 90 ? 15.392 -1.561 -13.720 1.00 92.06 90 ARG A O 1
ATOM 727 N N . LEU A 1 91 ? 13.248 -0.885 -13.792 1.00 89.12 91 LEU A N 1
ATOM 728 C CA . LEU A 1 91 ? 13.040 -1.252 -15.196 1.00 89.12 91 LEU A CA 1
ATOM 729 C C . LEU A 1 91 ? 13.923 -0.415 -16.134 1.00 89.12 91 LEU A C 1
ATOM 731 O O . LEU A 1 91 ? 14.531 -0.964 -17.053 1.00 89.12 91 LEU A O 1
ATOM 735 N N . ALA A 1 92 ? 14.058 0.887 -15.867 1.00 89.25 92 ALA A N 1
ATOM 736 C CA . ALA A 1 92 ? 14.948 1.766 -16.622 1.00 89.25 92 ALA A CA 1
ATOM 737 C C . ALA A 1 92 ? 16.429 1.359 -16.476 1.00 89.25 92 ALA A C 1
ATOM 739 O O . ALA A 1 92 ? 17.156 1.291 -17.471 1.00 89.25 92 ALA A O 1
ATOM 740 N N . ASP A 1 93 ? 16.866 1.023 -15.260 1.00 90.69 93 ASP A N 1
ATOM 741 C CA . ASP A 1 93 ? 18.224 0.540 -14.991 1.00 90.69 93 ASP A CA 1
ATOM 742 C C . ASP A 1 93 ? 18.506 -0.804 -15.669 1.00 90.69 93 ASP A C 1
ATOM 744 O O . ASP A 1 93 ? 19.603 -1.019 -16.197 1.00 90.69 93 ASP A O 1
ATOM 748 N N . ASP A 1 94 ? 17.532 -1.718 -15.660 1.00 88.12 94 ASP A N 1
ATOM 749 C CA . ASP A 1 94 ? 17.628 -3.013 -16.331 1.00 88.12 94 ASP A CA 1
ATOM 750 C C . ASP A 1 94 ? 17.728 -2.829 -17.855 1.00 88.12 94 ASP A C 1
ATOM 752 O O . ASP A 1 94 ? 18.616 -3.420 -18.475 1.00 88.12 94 ASP A O 1
ATOM 756 N N . LEU A 1 95 ? 16.931 -1.933 -18.451 1.00 86.44 95 LEU A N 1
ATOM 757 C CA . LEU A 1 95 ? 17.022 -1.589 -19.874 1.00 86.44 95 LEU A CA 1
ATOM 758 C C . LEU A 1 95 ? 18.394 -0.993 -20.237 1.00 86.44 95 LEU A C 1
ATOM 760 O O . LEU A 1 95 ? 19.045 -1.438 -21.187 1.00 86.44 95 LEU A O 1
ATOM 764 N N . ALA A 1 96 ? 18.883 -0.024 -19.456 1.00 86.25 96 ALA A N 1
ATOM 765 C CA . ALA A 1 96 ? 20.198 0.582 -19.669 1.00 86.25 96 ALA A CA 1
ATOM 766 C C . ALA A 1 96 ? 21.341 -0.438 -19.513 1.00 86.25 96 ALA A C 1
ATOM 768 O O . ALA A 1 96 ? 22.385 -0.341 -20.169 1.00 86.25 96 ALA A O 1
ATOM 769 N N . ARG A 1 97 ? 21.179 -1.429 -18.629 1.00 86.50 97 ARG A N 1
ATOM 770 C CA . ARG A 1 97 ? 22.137 -2.524 -18.439 1.00 86.50 97 ARG A CA 1
ATOM 771 C C . ARG A 1 97 ? 22.098 -3.517 -19.599 1.00 86.50 97 ARG A C 1
ATOM 773 O O . ARG A 1 97 ? 23.162 -3.950 -20.040 1.00 86.50 97 ARG A O 1
ATOM 780 N N . ASP A 1 98 ? 20.922 -3.876 -20.101 1.00 84.19 98 ASP A N 1
ATOM 781 C CA . ASP A 1 98 ? 20.777 -4.812 -21.220 1.00 84.19 98 ASP A CA 1
ATOM 782 C C . ASP A 1 98 ? 21.308 -4.210 -22.530 1.00 84.19 98 ASP A C 1
ATOM 784 O O . ASP A 1 98 ? 22.069 -4.880 -23.235 1.00 84.19 98 ASP A O 1
ATOM 788 N N . HIS A 1 99 ? 21.055 -2.917 -22.776 1.00 80.56 99 HIS A N 1
ATOM 789 C CA . HIS A 1 99 ? 21.635 -2.179 -23.903 1.00 80.56 99 HIS A CA 1
ATOM 790 C C . HIS A 1 99 ? 23.173 -2.173 -23.870 1.00 80.56 99 HIS A C 1
ATOM 792 O O . HIS A 1 99 ? 23.816 -2.533 -24.857 1.00 80.56 99 HIS A O 1
ATOM 798 N N . ARG A 1 100 ? 23.781 -1.846 -22.717 1.00 81.88 100 ARG A N 1
ATOM 799 C CA . ARG A 1 100 ? 25.249 -1.859 -22.541 1.00 81.88 100 ARG A CA 1
ATOM 800 C C . ARG A 1 100 ? 25.877 -3.237 -22.752 1.00 81.88 100 ARG A C 1
ATOM 802 O O . ARG A 1 100 ? 27.008 -3.323 -23.212 1.00 81.88 100 ARG A O 1
ATOM 809 N N . ASN A 1 101 ? 25.153 -4.305 -22.425 1.00 81.75 101 ASN A N 1
ATOM 810 C CA . ASN A 1 101 ? 25.631 -5.683 -22.561 1.00 81.75 101 ASN A CA 1
ATOM 811 C C . ASN A 1 101 ? 25.375 -6.283 -23.955 1.00 81.75 101 ASN A C 1
ATOM 813 O O . ASN A 1 101 ? 25.572 -7.484 -24.137 1.00 81.75 101 ASN A O 1
ATOM 817 N N . GLY A 1 102 ? 24.885 -5.496 -24.922 1.00 67.56 102 GLY A N 1
ATOM 818 C CA . GLY A 1 102 ? 24.578 -5.978 -26.272 1.00 67.56 102 GLY A CA 1
ATOM 819 C C . GLY A 1 102 ? 23.454 -7.019 -26.317 1.00 67.56 102 GLY A C 1
ATOM 820 O O . GLY A 1 102 ? 23.297 -7.718 -27.319 1.00 67.56 102 GLY A O 1
ATOM 821 N N . ARG A 1 103 ? 22.664 -7.147 -25.242 1.00 68.19 103 ARG A N 1
ATOM 822 C CA . ARG A 1 103 ? 21.537 -8.077 -25.187 1.00 68.19 103 ARG A CA 1
ATOM 823 C C . ARG A 1 103 ? 20.362 -7.459 -25.933 1.00 68.19 103 ARG A C 1
ATOM 825 O O . ARG A 1 103 ? 19.751 -6.509 -25.459 1.00 68.19 103 ARG A O 1
ATOM 832 N N . ARG A 1 104 ? 20.001 -8.042 -27.079 1.00 62.38 104 ARG A N 1
ATOM 833 C CA . ARG A 1 104 ? 18.706 -7.808 -27.739 1.00 62.38 104 ARG A CA 1
ATOM 834 C C . ARG A 1 104 ? 17.602 -8.558 -26.993 1.00 62.38 104 ARG A C 1
ATOM 836 O O . ARG A 1 104 ? 16.977 -9.464 -27.533 1.00 62.38 104 ARG A O 1
ATOM 843 N N . ARG A 1 105 ? 17.364 -8.193 -25.732 1.00 62.72 105 ARG A N 1
ATOM 844 C CA . ARG A 1 105 ? 15.997 -8.310 -25.217 1.00 62.72 105 ARG A CA 1
ATOM 845 C C . ARG A 1 105 ? 15.115 -7.433 -26.100 1.00 62.72 105 ARG A C 1
ATOM 847 O O . ARG A 1 105 ? 15.631 -6.505 -26.726 1.00 62.72 105 ARG A O 1
ATOM 854 N N . ASP A 1 106 ? 13.834 -7.749 -26.197 1.00 72.81 106 ASP A N 1
ATOM 855 C CA . ASP A 1 106 ? 12.927 -6.951 -27.012 1.00 72.81 106 ASP A CA 1
ATOM 856 C C . ASP A 1 106 ? 12.781 -5.568 -26.358 1.00 72.81 106 ASP A C 1
ATOM 858 O O . ASP A 1 106 ? 12.006 -5.371 -25.426 1.00 72.81 106 ASP A O 1
ATOM 862 N N . VAL A 1 107 ? 13.651 -4.635 -26.759 1.00 76.94 107 VAL A N 1
ATOM 863 C CA . VAL A 1 107 ? 13.774 -3.293 -26.173 1.00 76.94 107 VAL A CA 1
ATOM 864 C C . VAL A 1 107 ? 12.431 -2.578 -26.231 1.00 76.94 107 VAL A C 1
ATOM 866 O O . VAL A 1 107 ? 12.100 -1.843 -25.309 1.00 76.94 107 VAL A O 1
ATOM 869 N N . LEU A 1 108 ? 11.645 -2.840 -27.278 1.00 79.12 108 LEU A N 1
ATOM 870 C CA . LEU A 1 108 ? 10.290 -2.322 -27.420 1.00 79.12 108 LEU A CA 1
ATOM 871 C C . LEU A 1 108 ? 9.376 -2.842 -26.305 1.00 79.12 108 LEU A C 1
ATOM 873 O O . LEU A 1 108 ? 8.753 -2.034 -25.629 1.00 79.12 108 LEU A O 1
ATOM 877 N N . ALA A 1 109 ? 9.393 -4.146 -26.016 1.00 83.50 109 ALA A N 1
ATOM 878 C CA . ALA A 1 109 ? 8.610 -4.709 -24.916 1.00 83.50 109 ALA A CA 1
ATOM 879 C C . ALA A 1 109 ? 9.018 -4.134 -23.544 1.00 83.50 109 ALA A C 1
ATOM 881 O O . ALA A 1 109 ? 8.162 -3.852 -22.713 1.00 83.50 109 ALA A O 1
ATOM 882 N N . MET A 1 110 ? 10.315 -3.897 -23.304 1.00 82.94 110 MET A N 1
ATOM 883 C CA . MET A 1 110 ? 10.765 -3.261 -22.054 1.00 82.94 110 MET A CA 1
ATOM 884 C C . MET A 1 110 ? 10.360 -1.784 -21.963 1.00 82.94 110 MET A C 1
ATOM 886 O O . MET A 1 110 ? 10.050 -1.302 -20.876 1.00 82.94 110 MET A O 1
ATOM 890 N N . LEU A 1 111 ? 10.361 -1.051 -23.081 1.00 85.38 111 LEU A N 1
ATOM 891 C CA . LEU A 1 111 ? 9.857 0.323 -23.124 1.00 85.38 111 LEU A CA 1
ATOM 892 C C . LEU A 1 111 ? 8.349 0.367 -22.845 1.00 85.38 111 LEU A C 1
ATOM 894 O O . LEU A 1 111 ? 7.914 1.224 -22.076 1.00 85.38 111 LEU A O 1
ATOM 898 N N . ASP A 1 112 ? 7.585 -0.590 -23.375 1.00 89.44 112 ASP A N 1
ATOM 899 C CA . ASP A 1 112 ? 6.156 -0.734 -23.081 1.00 89.44 112 ASP A CA 1
ATOM 900 C C . ASP A 1 112 ? 5.916 -1.027 -21.587 1.00 89.44 112 ASP A C 1
ATOM 902 O O . ASP A 1 112 ? 5.044 -0.415 -20.966 1.00 89.44 112 ASP A O 1
ATOM 906 N N . GLU A 1 113 ? 6.713 -1.912 -20.973 1.00 87.06 113 GLU A N 1
ATOM 907 C CA . GLU A 1 113 ? 6.663 -2.187 -19.526 1.00 87.06 113 GLU A CA 1
ATOM 908 C C . GLU A 1 113 ? 6.972 -0.934 -18.689 1.00 87.06 113 GLU A C 1
ATOM 910 O O . GLU A 1 113 ? 6.276 -0.651 -17.708 1.00 87.06 113 GLU A O 1
ATOM 915 N N . ILE A 1 114 ? 7.980 -0.146 -19.083 1.00 88.06 114 ILE A N 1
ATOM 916 C CA . ILE A 1 114 ? 8.312 1.124 -18.422 1.00 88.06 114 ILE A CA 1
ATOM 917 C C . ILE A 1 114 ? 7.156 2.118 -18.559 1.00 88.06 114 ILE A C 1
ATOM 919 O O . ILE A 1 114 ? 6.793 2.763 -17.575 1.00 88.06 114 ILE A O 1
ATOM 923 N N . GLU A 1 115 ? 6.550 2.246 -19.740 1.00 91.50 115 GLU A N 1
ATOM 924 C CA . GLU A 1 115 ? 5.424 3.159 -19.943 1.00 91.50 115 GLU A CA 1
ATOM 925 C C . GLU A 1 115 ? 4.223 2.770 -19.069 1.00 91.50 115 GLU A C 1
ATOM 927 O O . GLU A 1 115 ? 3.614 3.628 -18.420 1.00 91.50 115 GLU A O 1
ATOM 932 N N . GLN A 1 116 ? 3.911 1.475 -18.985 1.00 90.88 116 GLN A N 1
ATOM 933 C CA . GLN A 1 116 ? 2.871 0.964 -18.092 1.00 90.88 116 GLN A CA 1
ATOM 934 C C . GLN A 1 116 ? 3.187 1.270 -16.622 1.00 90.88 116 GLN A C 1
ATOM 936 O O . GLN A 1 116 ? 2.310 1.753 -15.897 1.00 90.88 116 GLN A O 1
ATOM 941 N N . ALA A 1 117 ? 4.437 1.072 -16.192 1.00 87.81 117 ALA A N 1
ATOM 942 C CA . ALA A 1 117 ? 4.877 1.385 -14.835 1.00 87.81 117 ALA A CA 1
ATOM 943 C C . ALA A 1 117 ? 4.791 2.892 -14.526 1.00 87.81 117 ALA A C 1
ATOM 945 O O . ALA A 1 117 ? 4.325 3.273 -13.453 1.00 87.81 117 ALA A O 1
ATOM 946 N N . VAL A 1 118 ? 5.155 3.766 -15.472 1.00 88.25 118 VAL A N 1
ATOM 947 C CA . VAL A 1 118 ? 5.022 5.228 -15.331 1.00 88.25 118 VAL A CA 1
ATOM 948 C C . VAL A 1 118 ? 3.555 5.639 -15.225 1.00 88.25 118 VAL A C 1
ATOM 950 O O . VAL A 1 118 ? 3.203 6.449 -14.364 1.00 88.25 118 VAL A O 1
ATOM 953 N N . ARG A 1 119 ? 2.673 5.068 -16.057 1.00 89.44 119 ARG A N 1
ATOM 954 C CA . ARG A 1 119 ? 1.224 5.313 -15.971 1.00 89.44 119 ARG A CA 1
ATOM 955 C C . ARG A 1 119 ? 0.670 4.873 -14.614 1.00 89.44 119 ARG A C 1
ATOM 957 O O . ARG A 1 119 ? -0.114 5.613 -14.022 1.00 89.44 119 ARG A O 1
ATOM 964 N N . ALA A 1 120 ? 1.096 3.718 -14.102 1.00 84.50 120 ALA A N 1
ATOM 965 C CA . ALA A 1 120 ? 0.708 3.236 -12.779 1.00 84.50 120 ALA A CA 1
ATOM 966 C C . ALA A 1 120 ? 1.220 4.156 -11.658 1.00 84.50 120 ALA A C 1
ATOM 968 O O . ALA A 1 120 ? 0.437 4.562 -10.805 1.00 84.50 120 ALA A O 1
ATOM 969 N N . ALA A 1 121 ? 2.494 4.556 -11.699 1.00 84.56 121 ALA A N 1
ATOM 970 C CA . ALA A 1 121 ? 3.075 5.487 -10.734 1.00 84.56 121 ALA A CA 1
ATOM 971 C C . ALA A 1 121 ? 2.335 6.830 -10.721 1.00 84.56 121 ALA A C 1
ATOM 973 O O . ALA A 1 121 ? 2.025 7.355 -9.654 1.00 84.56 121 ALA A O 1
ATOM 974 N N . ARG A 1 122 ? 1.989 7.362 -11.901 1.00 83.88 122 ARG A N 1
ATOM 975 C CA . ARG A 1 122 ? 1.216 8.602 -12.019 1.00 83.88 122 ARG A CA 1
ATOM 976 C C . ARG A 1 122 ? -0.144 8.479 -11.335 1.00 83.88 122 ARG A C 1
ATOM 978 O O . ARG A 1 122 ? -0.464 9.349 -10.536 1.00 83.88 122 ARG A O 1
ATOM 985 N N . LYS A 1 123 ? -0.889 7.397 -11.590 1.00 84.00 123 LYS A N 1
ATOM 986 C CA . LYS A 1 123 ? -2.179 7.131 -10.929 1.00 84.00 123 LYS A CA 1
ATOM 987 C C . LYS A 1 123 ? -2.045 7.035 -9.410 1.00 84.00 123 LYS A C 1
ATOM 989 O O . LYS A 1 123 ? -2.842 7.621 -8.687 1.00 84.00 123 LYS A O 1
ATOM 994 N N . SER A 1 124 ? -1.016 6.343 -8.921 1.00 78.31 124 SER A N 1
ATOM 995 C CA . SER A 1 124 ? -0.742 6.220 -7.484 1.00 78.31 124 SER A CA 1
ATOM 996 C C . SER A 1 124 ? -0.429 7.565 -6.818 1.00 78.31 124 SER A C 1
ATOM 998 O O . SER A 1 124 ? -0.806 7.765 -5.669 1.00 78.31 124 SER A O 1
ATOM 1000 N N . ILE A 1 125 ? 0.228 8.484 -7.535 1.00 76.31 125 ILE A N 1
ATOM 1001 C CA . ILE A 1 125 ? 0.565 9.828 -7.041 1.00 76.31 125 ILE A CA 1
ATOM 1002 C C . ILE A 1 125 ? -0.645 10.769 -7.092 1.00 76.31 125 ILE A C 1
ATOM 1004 O O . ILE A 1 125 ? -0.836 11.559 -6.171 1.00 76.31 125 ILE A O 1
ATOM 1008 N N . THR A 1 126 ? -1.446 10.721 -8.163 1.00 76.06 126 THR A N 1
ATOM 1009 C CA . THR A 1 126 ? -2.606 11.614 -8.337 1.00 76.06 126 THR A CA 1
ATOM 1010 C C . THR A 1 126 ? -3.864 11.125 -7.622 1.00 76.06 126 THR A C 1
ATOM 1012 O O . THR A 1 126 ? -4.807 11.896 -7.482 1.00 76.06 126 THR A O 1
ATOM 1015 N N . GLY A 1 127 ? -3.892 9.869 -7.163 1.00 63.84 127 GLY A N 1
ATOM 1016 C CA . GLY A 1 127 ? -5.074 9.246 -6.557 1.00 63.84 127 GLY A CA 1
ATOM 1017 C C . GLY A 1 127 ? -6.155 8.850 -7.572 1.00 63.84 127 GLY A C 1
ATOM 1018 O O . GLY A 1 127 ? -7.223 8.380 -7.189 1.00 63.84 127 GLY A O 1
ATOM 1019 N N . GLU A 1 128 ? -5.897 9.008 -8.873 1.00 56.81 128 GLU A N 1
ATOM 1020 C CA . GLU A 1 128 ? -6.838 8.679 -9.947 1.00 56.81 128 GLU A CA 1
ATOM 1021 C C . GLU A 1 128 ? -6.824 7.163 -10.222 1.00 56.81 128 GLU A C 1
ATOM 1023 O O . GLU A 1 128 ? -6.007 6.661 -11.000 1.00 56.81 128 GLU A O 1
ATOM 1028 N N . GLY A 1 129 ? -7.728 6.412 -9.582 1.00 50.47 129 GLY A N 1
ATOM 1029 C CA . GLY A 1 129 ? -7.947 4.986 -9.874 1.00 50.47 129 GLY A CA 1
ATOM 1030 C C . GLY A 1 129 ? -8.140 4.054 -8.676 1.00 50.47 129 GLY A C 1
ATOM 1031 O O . GLY A 1 129 ? -7.965 2.849 -8.839 1.00 50.47 129 GLY A O 1
ATOM 1032 N N . GLN A 1 130 ? -8.464 4.579 -7.492 1.00 49.59 130 GLN A N 1
ATOM 1033 C CA . GLN A 1 130 ? -8.956 3.780 -6.364 1.00 49.59 130 GLN A CA 1
ATOM 1034 C C . GLN A 1 130 ? -10.499 3.730 -6.399 1.00 49.59 130 GLN A C 1
ATOM 1036 O O . GLN A 1 130 ? -11.150 4.346 -5.561 1.00 49.59 130 GLN A O 1
ATOM 1041 N N . GLU A 1 131 ? -11.073 3.054 -7.401 1.00 40.59 131 GLU A N 1
ATOM 1042 C CA . GLU A 1 131 ? -12.502 2.670 -7.443 1.00 40.59 131 GLU A CA 1
ATOM 1043 C C . GLU A 1 131 ? -12.661 1.164 -7.211 1.00 40.59 131 GLU A C 1
ATOM 1045 O O . GLU A 1 131 ? -11.838 0.393 -7.764 1.00 40.59 131 GLU A O 1
#

Sequence (131 aa):
MAAHTDTDWIREGATVAIYRDSYHGEGSYRTTTIIKLTKTQIVCDNNQRFNRERLTMLGNSGWSAPMLKPLDAPEIVRVHSAERFREVTRLADDLARDHRNGRRRDVLAMLDEIEQAVRAARKSITGEGQE